Protein AF-A0A7V2N3P4-F1 (afdb_monomer_lite)

Secondary structure (DSSP, 8-state):
--------HHHHHHHHHHHHHHHHHSS--HHHHHHHHT--HHHHHHHHHHHHHTTSS----

Radius of gyration: 11.22 Å; chains: 1; bounding box: 27×28×24 Å

Structure (mmCIF, N/CA/C/O backbone):
data_AF-A0A7V2N3P4-F1
#
_entry.id   AF-A0A7V2N3P4-F1
#
loop_
_atom_site.group_PDB
_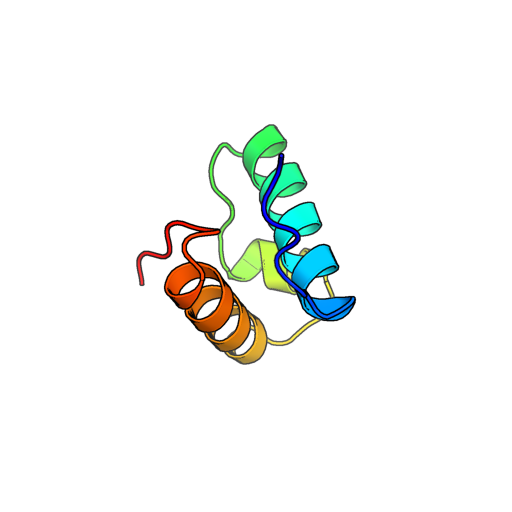atom_site.id
_atom_site.type_symbol
_atom_site.label_atom_id
_atom_site.label_alt_id
_atom_site.label_comp_id
_atom_site.label_asym_id
_atom_site.label_entity_id
_atom_site.label_seq_id
_atom_site.pdbx_PDB_ins_code
_atom_site.Cartn_x
_atom_site.Cartn_y
_atom_site.Cartn_z
_atom_site.occupancy
_atom_site.B_iso_or_equiv
_atom_site.auth_seq_id
_atom_site.auth_comp_id
_atom_site.auth_asym_id
_atom_site.auth_atom_id
_atom_site.pdbx_PDB_model_num
ATOM 1 N N . MET A 1 1 ? 14.235 14.155 14.218 1.00 39.84 1 MET A N 1
ATOM 2 C CA . MET A 1 1 ? 14.177 14.282 12.746 1.00 39.84 1 MET A CA 1
ATOM 3 C C . MET A 1 1 ? 13.594 12.997 12.194 1.00 39.84 1 MET A C 1
ATOM 5 O O . MET A 1 1 ? 14.079 11.938 12.577 1.00 39.84 1 MET A O 1
ATOM 9 N N . ALA A 1 2 ? 12.527 13.071 11.394 1.00 50.38 2 ALA A N 1
ATOM 10 C CA . ALA A 1 2 ? 11.965 11.889 10.748 1.00 50.38 2 ALA A CA 1
ATOM 11 C C . ALA A 1 2 ? 13.049 11.271 9.856 1.00 50.38 2 ALA A C 1
ATOM 13 O O . ALA A 1 2 ? 13.630 11.954 9.015 1.00 50.38 2 ALA A O 1
ATOM 14 N N . ARG A 1 3 ? 13.387 10.009 10.114 1.00 54.19 3 ARG A N 1
ATOM 15 C CA . ARG A 1 3 ? 14.346 9.243 9.321 1.00 54.19 3 ARG A CA 1
ATOM 16 C C . ARG A 1 3 ? 13.762 9.158 7.912 1.00 54.19 3 ARG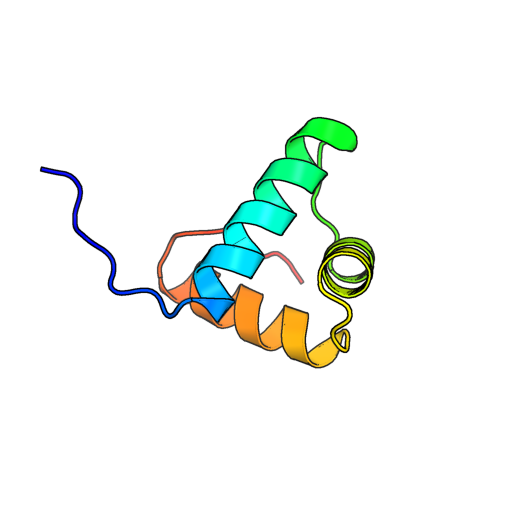 A C 1
ATOM 18 O O . ARG A 1 3 ? 12.733 8.517 7.734 1.00 54.19 3 ARG A O 1
ATOM 25 N N . SER A 1 4 ? 14.357 9.853 6.948 1.00 61.66 4 SER A N 1
ATOM 26 C CA . S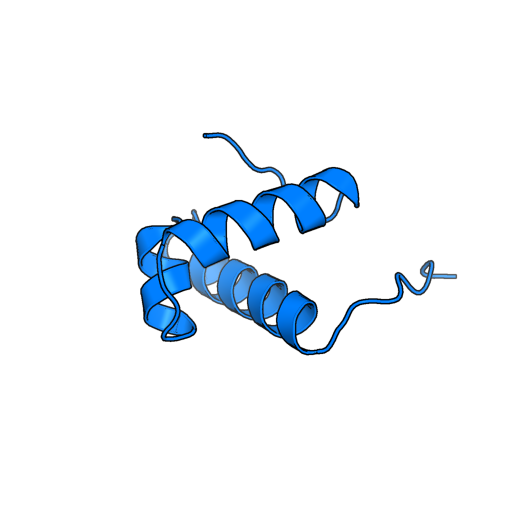ER A 1 4 ? 13.947 9.804 5.546 1.00 61.66 4 SER A CA 1
ATOM 27 C C . SER A 1 4 ? 14.209 8.395 5.023 1.00 61.66 4 SER A C 1
ATOM 29 O O . SER A 1 4 ? 15.313 8.053 4.603 1.00 61.66 4 SER A O 1
ATOM 31 N N . VAL A 1 5 ? 13.205 7.525 5.132 1.00 68.81 5 VAL A N 1
ATOM 32 C CA . VAL A 1 5 ? 13.251 6.209 4.507 1.00 68.81 5 VAL A CA 1
ATOM 33 C C . VAL A 1 5 ? 13.239 6.463 3.008 1.00 68.81 5 VAL A C 1
ATOM 35 O O . VAL A 1 5 ? 12.253 6.960 2.481 1.00 68.81 5 VAL A O 1
ATOM 38 N N . SER A 1 6 ? 14.346 6.168 2.326 1.00 78.25 6 SER A N 1
ATOM 39 C CA . SER A 1 6 ? 14.403 6.246 0.868 1.00 78.25 6 SER A CA 1
ATOM 40 C C . SER A 1 6 ? 13.451 5.195 0.296 1.00 78.25 6 SER A C 1
ATOM 42 O O . SER A 1 6 ? 13.749 3.993 0.297 1.00 78.25 6 SER A O 1
ATOM 44 N N . LEU A 1 7 ? 12.270 5.651 -0.107 1.00 82.56 7 LEU A N 1
ATOM 45 C CA . LEU A 1 7 ? 11.261 4.865 -0.795 1.00 82.56 7 LEU A CA 1
ATOM 46 C C . LEU A 1 7 ? 11.323 5.185 -2.285 1.00 82.56 7 LEU A C 1
ATOM 48 O O . LEU A 1 7 ? 11.692 6.283 -2.694 1.00 82.56 7 LEU A O 1
ATOM 52 N N . THR A 1 8 ? 11.022 4.184 -3.103 1.00 89.56 8 THR A N 1
ATOM 53 C CA . THR A 1 8 ? 10.754 4.419 -4.520 1.00 89.56 8 THR A CA 1
ATOM 54 C C . THR A 1 8 ? 9.352 5.000 -4.645 1.00 89.56 8 THR A C 1
ATOM 56 O O . THR A 1 8 ? 8.494 4.649 -3.836 1.00 89.56 8 THR A O 1
ATOM 59 N N . ALA A 1 9 ? 9.095 5.789 -5.691 1.00 89.50 9 ALA A N 1
ATOM 60 C CA . ALA A 1 9 ? 7.759 6.334 -5.965 1.00 89.50 9 ALA A CA 1
ATOM 61 C C . ALA A 1 9 ? 6.672 5.243 -5.902 1.00 89.50 9 ALA A C 1
ATOM 63 O O . ALA A 1 9 ? 5.675 5.381 -5.208 1.00 89.50 9 ALA A O 1
ATOM 64 N N . SER A 1 10 ? 6.956 4.070 -6.480 1.00 89.62 10 SER A N 1
ATOM 65 C CA . SER A 1 10 ? 6.036 2.932 -6.435 1.00 89.62 10 SER A CA 1
ATOM 66 C C . SER A 1 10 ? 5.694 2.455 -5.018 1.00 89.62 10 SER A C 1
ATOM 68 O O . SER A 1 10 ? 4.583 2.006 -4.788 1.00 89.62 10 SER A O 1
ATOM 70 N N . LEU A 1 11 ? 6.637 2.481 -4.066 1.00 92.25 11 LEU A N 1
ATOM 71 C CA . LEU A 1 11 ? 6.382 2.064 -2.680 1.00 92.25 11 LEU A CA 1
ATOM 72 C C . LEU A 1 11 ? 5.587 3.118 -1.907 1.00 92.25 11 LEU A C 1
ATOM 74 O O . LEU A 1 11 ? 4.840 2.753 -1.001 1.00 92.25 11 LEU A O 1
ATOM 78 N N . GLU A 1 12 ? 5.743 4.392 -2.261 1.00 93.94 12 GLU A N 1
ATOM 79 C CA . GLU A 1 12 ? 4.924 5.480 -1.725 1.00 93.94 12 GLU A CA 1
ATOM 80 C C . GLU A 1 12 ? 3.468 5.321 -2.180 1.00 93.94 12 GLU A C 1
ATOM 82 O O . GLU A 1 12 ? 2.580 5.352 -1.329 1.00 93.94 12 GLU A O 1
ATOM 87 N N . ASP A 1 13 ? 3.232 4.980 -3.454 1.00 94.50 13 ASP A N 1
ATOM 88 C CA . ASP A 1 13 ? 1.889 4.679 -3.978 1.00 94.50 13 ASP A CA 1
ATOM 89 C C . ASP A 1 13 ? 1.208 3.542 -3.191 1.00 94.50 13 ASP A C 1
ATOM 91 O O . ASP A 1 13 ? 0.016 3.598 -2.882 1.00 94.50 13 ASP A O 1
ATOM 95 N N . TYR A 1 14 ? 1.967 2.501 -2.816 1.00 95.12 14 TYR A N 1
ATOM 96 C CA . TYR A 1 14 ? 1.446 1.420 -1.972 1.00 95.12 14 TYR A CA 1
ATOM 97 C C . TYR A 1 14 ? 1.035 1.909 -0.582 1.00 95.12 14 TYR A C 1
ATOM 99 O O . TYR A 1 14 ? -0.011 1.489 -0.088 1.00 95.12 14 TYR A O 1
ATOM 107 N N . LEU A 1 15 ? 1.827 2.773 0.055 1.00 94.62 15 LEU A N 1
ATOM 108 C CA . LEU A 1 15 ? 1.493 3.320 1.374 1.00 94.62 15 LEU A CA 1
ATOM 109 C C . LEU A 1 15 ? 0.263 4.226 1.311 1.00 94.62 15 LEU A C 1
ATOM 111 O O . LEU A 1 15 ? -0.609 4.123 2.172 1.00 94.62 15 LEU A O 1
ATOM 115 N N . GLU A 1 16 ? 0.162 5.063 0.281 1.00 94.81 16 GLU A N 1
ATOM 116 C CA . GLU A 1 16 ? -0.996 5.927 0.065 1.00 94.81 16 GLU A CA 1
ATOM 117 C C . GLU A 1 16 ? -2.269 5.104 -0.181 1.00 94.81 16 GLU A C 1
ATOM 119 O O . GLU A 1 16 ? -3.300 5.341 0.452 1.00 94.81 16 GLU A O 1
ATOM 124 N N . ALA A 1 17 ? -2.192 4.072 -1.027 1.00 94.94 17 ALA A N 1
ATOM 125 C CA . ALA A 1 17 ? -3.315 3.172 -1.274 1.00 94.94 17 ALA A CA 1
ATOM 126 C C . ALA A 1 17 ? -3.767 2.449 0.003 1.00 94.94 17 ALA A C 1
ATOM 128 O O . ALA A 1 17 ? -4.967 2.362 0.266 1.00 94.94 17 ALA A O 1
ATOM 129 N N . ILE A 1 18 ? -2.826 1.955 0.815 1.00 93.88 18 ILE A N 1
ATOM 130 C CA . ILE A 1 18 ? -3.126 1.324 2.107 1.00 93.88 18 ILE A CA 1
ATOM 131 C C . ILE A 1 18 ? -3.829 2.321 3.029 1.00 93.88 18 ILE A C 1
ATOM 133 O O . ILE A 1 18 ? -4.901 2.010 3.541 1.00 93.88 18 ILE A O 1
ATOM 137 N N . PHE A 1 19 ? -3.291 3.533 3.171 1.00 94.44 19 PHE A N 1
ATOM 138 C CA . PHE A 1 19 ? -3.869 4.574 4.017 1.00 94.44 19 PHE A CA 1
ATOM 139 C C . PHE A 1 19 ? -5.301 4.939 3.596 1.00 94.44 19 PHE A C 1
ATOM 141 O O . PHE A 1 19 ? -6.199 5.042 4.435 1.00 94.44 19 PHE A O 1
ATOM 148 N N . HIS A 1 20 ? -5.558 5.097 2.297 1.00 94.56 20 HIS A N 1
ATOM 149 C CA . HIS A 1 20 ? -6.903 5.379 1.794 1.00 94.56 20 HIS A CA 1
ATOM 150 C C . HIS A 1 20 ? -7.878 4.218 2.035 1.00 94.56 20 HIS A C 1
ATOM 152 O O . HIS A 1 20 ? -9.032 4.450 2.402 1.00 94.56 20 HIS A O 1
ATOM 158 N N . LEU A 1 21 ? -7.426 2.973 1.873 1.00 93.38 21 LEU A N 1
ATOM 159 C CA . LEU A 1 21 ? -8.250 1.786 2.111 1.00 93.38 21 LEU A CA 1
ATOM 160 C C . LEU A 1 21 ? -8.555 1.578 3.599 1.00 93.38 21 LEU A C 1
ATOM 162 O O . LEU A 1 21 ? -9.690 1.259 3.947 1.00 93.38 21 LEU A O 1
ATOM 166 N N . GLU A 1 22 ? -7.588 1.805 4.489 1.00 91.12 22 GLU A N 1
ATOM 167 C CA . GLU A 1 22 ? -7.797 1.720 5.938 1.00 91.12 22 GLU A CA 1
ATOM 168 C C . GLU A 1 22 ? -8.782 2.778 6.439 1.00 91.12 22 GLU A C 1
ATOM 170 O O . GLU A 1 22 ? -9.666 2.460 7.235 1.00 91.12 22 GLU A O 1
ATOM 175 N N . ASN A 1 23 ? -8.704 4.007 5.920 1.00 91.00 23 ASN A N 1
ATOM 176 C CA . ASN A 1 23 ? -9.669 5.058 6.255 1.00 91.00 23 ASN A CA 1
ATOM 177 C C . ASN A 1 23 ? -11.101 4.718 5.814 1.00 91.00 23 ASN A C 1
ATOM 179 O O . ASN A 1 23 ? -12.058 5.185 6.430 1.00 91.00 23 ASN A O 1
ATOM 183 N N . LYS A 1 24 ? -11.261 3.910 4.760 1.00 89.00 24 LYS A N 1
ATOM 184 C CA . LYS A 1 24 ? -12.572 3.533 4.224 1.00 89.00 24 LYS A CA 1
ATOM 185 C C . LYS A 1 24 ? -13.155 2.282 4.886 1.00 89.00 24 LYS A C 1
ATOM 187 O O . LYS A 1 24 ? -14.298 2.305 5.330 1.00 89.00 24 LYS A O 1
ATOM 192 N N . ASP A 1 25 ? -12.380 1.202 4.949 1.00 76.56 25 ASP A N 1
ATOM 193 C CA . ASP A 1 25 ? -12.865 -0.148 5.273 1.00 76.56 25 ASP A CA 1
ATOM 194 C C . ASP A 1 25 ? -12.182 -0.755 6.518 1.00 76.56 25 ASP A C 1
ATOM 196 O O . ASP A 1 25 ? -12.323 -1.949 6.791 1.00 76.56 25 ASP A O 1
ATOM 200 N N . LYS A 1 26 ? -11.437 0.056 7.288 1.00 81.06 26 LYS A N 1
ATOM 201 C CA . LYS A 1 26 ? -10.609 -0.313 8.459 1.00 81.06 26 LYS A CA 1
ATOM 202 C C . LYS A 1 26 ? -9.449 -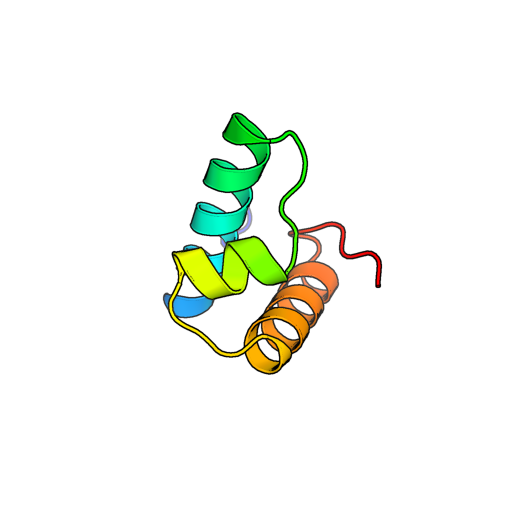1.277 8.186 1.00 81.06 26 LYS A C 1
ATOM 204 O O . LYS A 1 26 ? -8.588 -1.413 9.047 1.00 81.06 26 LYS A O 1
ATOM 209 N N . VAL A 1 27 ? -9.422 -1.955 7.037 1.00 87.50 27 VAL A N 1
ATOM 210 C CA . VAL A 1 27 ? -8.388 -2.934 6.672 1.00 87.50 27 VAL A CA 1
ATOM 211 C C . VAL A 1 27 ? -8.059 -2.821 5.186 1.00 87.50 27 VAL A C 1
ATOM 213 O O . VAL A 1 27 ? -8.938 -2.979 4.338 1.00 87.50 27 VAL A O 1
ATOM 216 N N . ALA A 1 28 ? -6.778 -2.655 4.856 1.00 91.56 28 ALA A N 1
ATOM 217 C CA . ALA A 1 28 ? -6.297 -2.714 3.480 1.00 91.56 28 ALA A CA 1
ATOM 218 C C . ALA A 1 28 ? -6.039 -4.169 3.046 1.00 91.56 28 ALA A C 1
ATOM 220 O O . ALA A 1 28 ? -4.995 -4.754 3.333 1.00 91.56 28 ALA A O 1
ATOM 221 N N . ARG A 1 29 ? -6.990 -4.787 2.334 1.00 92.38 29 ARG A N 1
ATOM 222 C CA . ARG A 1 29 ? -6.810 -6.158 1.820 1.00 92.38 29 ARG A CA 1
ATOM 223 C C . ARG A 1 29 ? -6.015 -6.141 0.519 1.00 92.38 29 ARG A C 1
ATOM 225 O O . ARG A 1 29 ? -6.222 -5.283 -0.336 1.00 92.38 29 ARG A O 1
ATOM 232 N N . SER A 1 30 ? -5.206 -7.173 0.276 1.00 91.81 30 SER A N 1
ATOM 233 C CA . SER A 1 30 ? -4.368 -7.251 -0.934 1.00 91.81 30 SER A CA 1
ATOM 234 C C . SER A 1 30 ? -5.160 -7.205 -2.247 1.00 91.81 30 SER A C 1
ATOM 236 O O . SER A 1 30 ? -4.637 -6.739 -3.255 1.00 91.81 30 SER A O 1
ATOM 238 N N . LYS A 1 31 ? -6.418 -7.675 -2.256 1.00 92.81 31 LYS A N 1
ATOM 239 C CA . LYS A 1 31 ? -7.302 -7.575 -3.433 1.00 92.81 31 LYS A CA 1
ATOM 240 C C . LYS A 1 31 ? -7.692 -6.124 -3.745 1.00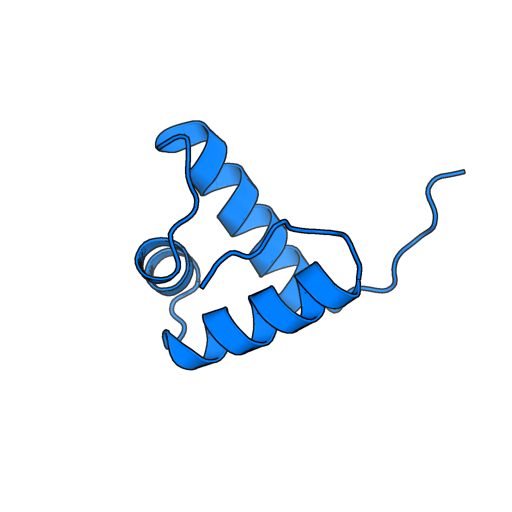 92.81 31 LYS A C 1
ATOM 242 O O . LYS A 1 31 ? -7.803 -5.771 -4.913 1.00 92.81 31 LYS A O 1
ATOM 247 N N . ASP A 1 32 ? -7.877 -5.310 -2.709 1.00 94.00 32 ASP A N 1
ATOM 248 C CA . ASP A 1 32 ? -8.371 -3.942 -2.827 1.00 94.00 32 ASP A CA 1
ATOM 249 C C . ASP A 1 32 ? -7.203 -3.017 -3.190 1.00 94.00 32 ASP A C 1
ATOM 251 O O . ASP A 1 32 ? -7.338 -2.182 -4.077 1.00 94.00 32 ASP A O 1
ATOM 255 N N . ILE A 1 33 ? -6.015 -3.269 -2.624 1.00 94.44 33 ILE A N 1
ATOM 256 C CA . ILE A 1 33 ? -4.759 -2.607 -3.018 1.00 94.44 33 ILE A CA 1
ATOM 257 C C . ILE A 1 33 ? -4.438 -2.889 -4.493 1.00 94.44 33 ILE A C 1
ATOM 259 O O . ILE A 1 33 ? -4.110 -1.973 -5.244 1.00 94.44 33 ILE A O 1
ATOM 263 N N . ALA A 1 34 ? -4.571 -4.149 -4.928 1.00 95.69 34 ALA A N 1
ATOM 264 C CA . ALA A 1 34 ? -4.373 -4.528 -6.328 1.00 95.69 34 ALA A CA 1
ATOM 265 C C . ALA A 1 34 ? -5.316 -3.756 -7.264 1.00 95.69 34 ALA A C 1
ATOM 267 O O . ALA A 1 34 ? -4.880 -3.253 -8.298 1.00 95.69 34 ALA A O 1
ATOM 268 N N . GLY A 1 35 ? -6.591 -3.636 -6.882 1.00 95.62 35 GLY A N 1
ATOM 269 C CA . GLY A 1 35 ? -7.587 -2.874 -7.633 1.00 95.62 35 GLY A CA 1
ATOM 270 C C . GLY A 1 35 ? -7.302 -1.372 -7.659 1.00 95.62 35 GLY A C 1
ATOM 271 O O . GLY A 1 35 ? -7.409 -0.763 -8.717 1.00 95.62 35 GLY A O 1
ATOM 272 N N . ALA A 1 36 ? -6.898 -0.790 -6.527 1.00 93.88 36 ALA A N 1
ATOM 273 C CA . ALA A 1 36 ? -6.603 0.637 -6.410 1.00 93.88 36 ALA A CA 1
ATOM 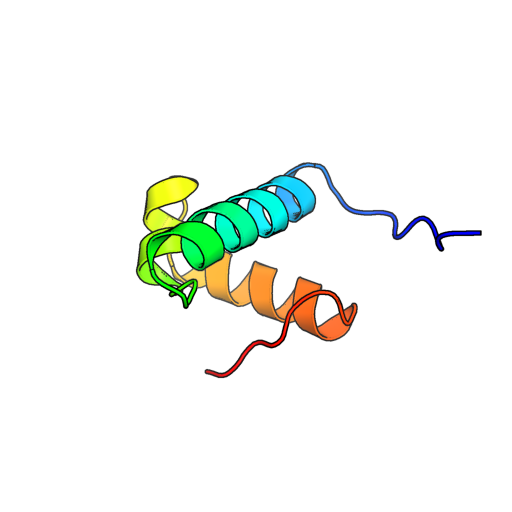274 C C . ALA A 1 36 ? -5.401 1.065 -7.267 1.00 93.88 36 ALA A C 1
ATOM 276 O O . ALA A 1 36 ? -5.435 2.128 -7.878 1.00 93.88 36 ALA A O 1
ATOM 277 N N . LEU A 1 37 ? -4.364 0.225 -7.339 1.00 94.81 37 LEU A N 1
ATOM 278 C CA . LEU A 1 37 ? -3.128 0.518 -8.073 1.00 94.81 37 LEU A CA 1
ATOM 279 C C . LEU A 1 37 ? -3.090 -0.073 -9.492 1.00 94.81 37 LEU A C 1
ATOM 281 O O . LEU A 1 37 ? -2.134 0.159 -10.225 1.00 94.81 37 LEU A O 1
ATOM 285 N N . GLY A 1 38 ? -4.091 -0.867 -9.888 1.00 95.31 38 GLY A N 1
ATOM 286 C CA . GLY A 1 38 ? -4.119 -1.526 -11.200 1.00 95.31 38 GLY A CA 1
ATOM 287 C C . GLY A 1 38 ? -3.015 -2.576 -11.392 1.00 95.31 38 GLY A C 1
ATOM 288 O O . GLY A 1 38 ? -2.565 -2.811 -12.512 1.00 95.31 38 GLY A O 1
ATOM 289 N N . VAL A 1 39 ? -2.561 -3.207 -10.307 1.00 95.06 39 VAL A N 1
ATOM 290 C CA . VAL A 1 39 ? -1.445 -4.168 -10.299 1.00 95.06 39 VAL A CA 1
ATOM 291 C C . VAL A 1 39 ? -1.921 -5.592 -10.024 1.00 95.06 39 VAL A C 1
ATOM 293 O O . VAL A 1 39 ? -2.993 -5.833 -9.471 1.00 95.06 39 VAL A O 1
ATOM 296 N N . ALA A 1 40 ? -1.092 -6.577 -10.367 1.00 94.62 40 ALA A N 1
ATOM 297 C CA . ALA A 1 40 ? -1.385 -7.969 -10.059 1.00 94.62 40 ALA A CA 1
ATOM 298 C C . ALA A 1 40 ? -1.247 -8.257 -8.550 1.00 94.62 40 ALA A C 1
ATOM 300 O O . ALA A 1 40 ? -0.351 -7.748 -7.876 1.00 94.62 40 ALA A O 1
ATOM 301 N N . ARG A 1 41 ? -2.088 -9.154 -8.017 1.00 91.25 41 ARG A N 1
ATOM 302 C CA . ARG A 1 41 ? -2.052 -9.565 -6.597 1.00 91.25 41 ARG A CA 1
ATOM 303 C C . ARG A 1 41 ? -0.669 -10.058 -6.122 1.00 91.25 41 ARG A C 1
ATOM 305 O O . ARG A 1 41 ? -0.287 -9.681 -5.017 1.00 91.25 41 ARG A O 1
ATOM 312 N N . PRO A 1 42 ? 0.115 -10.827 -6.911 1.00 93.25 42 PRO A N 1
ATOM 313 C CA . PRO A 1 42 ? 1.473 -11.209 -6.512 1.00 93.25 42 PRO A CA 1
ATOM 314 C C . PRO A 1 42 ? 2.414 -10.011 -6.314 1.00 93.25 42 PRO A C 1
ATOM 316 O O . PRO A 1 42 ? 3.252 -10.038 -5.413 1.00 93.25 42 PRO A O 1
ATOM 319 N N . SER A 1 43 ? 2.250 -8.942 -7.104 1.00 93.50 43 SER A N 1
ATOM 320 C CA . SER A 1 43 ? 3.028 -7.704 -6.964 1.00 93.50 43 SER A CA 1
ATOM 321 C C . SER A 1 43 ? 2.746 -7.021 -5.630 1.00 93.50 43 SER A C 1
ATOM 323 O O . SER A 1 43 ? 3.678 -6.588 -4.955 1.00 93.50 43 SER A O 1
ATOM 325 N N . VAL A 1 44 ? 1.477 -7.017 -5.204 1.00 94.38 44 VAL A N 1
ATOM 326 C CA . VAL A 1 44 ? 1.072 -6.493 -3.894 1.00 94.38 44 VAL A CA 1
ATOM 327 C C . VAL A 1 44 ? 1.756 -7.264 -2.768 1.00 94.38 44 VAL A C 1
ATOM 329 O O . VAL A 1 44 ? 2.332 -6.654 -1.876 1.00 94.38 44 VAL A O 1
ATOM 332 N N . THR A 1 45 ? 1.761 -8.599 -2.816 1.00 92.88 45 THR A N 1
ATOM 333 C CA . THR A 1 45 ? 2.445 -9.414 -1.798 1.00 92.88 45 THR A CA 1
ATOM 334 C C . THR A 1 45 ? 3.942 -9.105 -1.724 1.00 92.88 45 THR A C 1
ATOM 336 O O . THR A 1 45 ? 4.496 -9.026 -0.628 1.00 92.88 45 THR A O 1
ATOM 339 N N . GLY A 1 46 ? 4.604 -8.907 -2.868 1.00 93.50 46 GLY A N 1
ATOM 340 C CA . GLY A 1 46 ? 6.008 -8.493 -2.911 1.00 93.50 46 GLY A CA 1
ATOM 341 C C . GLY A 1 46 ? 6.231 -7.134 -2.243 1.00 93.50 46 GLY A C 1
ATOM 342 O O . GLY A 1 46 ? 7.067 -7.019 -1.347 1.00 93.50 46 GLY A O 1
ATOM 343 N N . ALA A 1 47 ? 5.431 -6.133 -2.618 1.00 93.69 47 ALA A N 1
ATOM 344 C CA . ALA A 1 47 ? 5.510 -4.787 -2.057 1.00 93.69 47 ALA A CA 1
ATOM 345 C C . ALA A 1 47 ? 5.237 -4.767 -0.545 1.00 93.69 47 ALA A C 1
ATOM 347 O O . ALA A 1 47 ? 6.014 -4.182 0.209 1.00 93.69 47 ALA A O 1
ATOM 348 N N . LEU A 1 48 ? 4.198 -5.470 -0.081 1.00 93.62 48 LEU A N 1
ATOM 349 C CA . LEU A 1 48 ? 3.860 -5.575 1.340 1.00 93.62 48 LEU A CA 1
ATOM 350 C C . LEU A 1 48 ? 4.984 -6.230 2.148 1.00 93.62 48 LEU A C 1
ATOM 352 O O . LEU A 1 48 ? 5.313 -5.747 3.226 1.00 93.62 48 LEU A O 1
ATOM 356 N N . ARG A 1 49 ? 5.646 -7.268 1.617 1.00 93.38 49 ARG A N 1
ATOM 357 C CA . ARG A 1 49 ? 6.832 -7.864 2.259 1.00 93.38 49 ARG A CA 1
ATOM 358 C C . ARG A 1 49 ? 7.991 -6.873 2.361 1.00 93.38 49 ARG A C 1
ATOM 360 O O . ARG A 1 49 ? 8.644 -6.816 3.400 1.00 93.38 49 ARG A O 1
ATOM 367 N N . THR A 1 50 ? 8.247 -6.084 1.317 1.00 92.69 50 THR A N 1
ATOM 368 C CA . THR A 1 50 ? 9.291 -5.048 1.339 1.00 92.69 50 THR A CA 1
ATOM 369 C C . THR A 1 50 ? 8.978 -3.947 2.350 1.00 92.69 50 THR A C 1
ATOM 371 O O . THR A 1 50 ? 9.861 -3.548 3.108 1.00 92.69 50 THR A O 1
ATOM 374 N N . LEU A 1 51 ? 7.734 -3.468 2.390 1.00 92.19 51 LEU A N 1
ATOM 375 C CA . LEU A 1 51 ? 7.287 -2.452 3.343 1.00 92.19 51 LEU A CA 1
ATOM 376 C C . LEU A 1 51 ? 7.317 -2.976 4.787 1.00 92.19 51 LEU A C 1
ATOM 378 O O . LEU A 1 51 ? 7.780 -2.266 5.679 1.00 92.19 51 LEU A O 1
ATOM 382 N N . ALA A 1 52 ? 6.914 -4.229 5.014 1.00 92.56 52 ALA A N 1
ATOM 383 C CA . ALA A 1 52 ? 6.974 -4.876 6.324 1.00 92.56 52 ALA A CA 1
ATOM 384 C C . ALA A 1 52 ? 8.422 -5.057 6.798 1.00 92.56 52 ALA A C 1
ATOM 386 O O . ALA A 1 52 ? 8.746 -4.729 7.935 1.00 92.56 52 ALA A O 1
ATOM 387 N N . GLY A 1 53 ? 9.333 -5.470 5.907 1.00 91.25 53 GLY A N 1
ATOM 388 C CA . GLY A 1 53 ? 10.768 -5.538 6.206 1.00 91.25 53 GLY A CA 1
ATOM 389 C C . GLY A 1 53 ? 11.395 -4.177 6.543 1.00 91.25 53 GLY A C 1
ATOM 390 O O . GLY A 1 53 ? 12.410 -4.122 7.232 1.00 91.25 53 GLY A O 1
ATOM 391 N N . LYS A 1 54 ? 10.782 -3.074 6.095 1.00 90.06 54 LYS A N 1
ATOM 392 C CA . LYS A 1 54 ? 11.155 -1.695 6.453 1.00 90.06 54 LYS A CA 1
ATOM 393 C C . LYS A 1 54 ? 10.434 -1.175 7.708 1.00 90.06 54 LYS A C 1
ATOM 395 O O . LYS A 1 54 ? 10.727 -0.060 8.131 1.00 90.06 54 LYS A O 1
ATOM 400 N N . GLY A 1 55 ? 9.518 -1.949 8.297 1.00 90.12 55 GLY A N 1
ATOM 401 C CA . GLY A 1 55 ? 8.725 -1.560 9.468 1.00 90.12 55 GLY A CA 1
ATOM 402 C C . GLY A 1 55 ? 7.646 -0.512 9.180 1.00 90.12 55 GLY A C 1
ATOM 403 O O . GLY A 1 55 ? 7.255 0.212 10.089 1.00 90.12 55 GLY A O 1
ATOM 404 N N . LEU A 1 56 ? 7.202 -0.392 7.924 1.00 89.81 56 LEU A N 1
ATOM 405 C CA . LEU A 1 56 ? 6.242 0.633 7.493 1.00 89.81 56 LEU A CA 1
ATOM 406 C C . LEU A 1 56 ? 4.792 0.143 7.461 1.00 89.81 56 LEU A C 1
ATOM 408 O O . LEU A 1 56 ? 3.879 0.958 7.485 1.00 89.81 56 LEU A O 1
ATOM 412 N N . VAL A 1 57 ? 4.582 -1.173 7.396 1.00 90.69 57 VAL A N 1
ATOM 413 C CA . VAL A 1 57 ? 3.253 -1.798 7.418 1.00 90.69 57 VAL A CA 1
ATOM 414 C C . VAL A 1 57 ? 3.296 -3.059 8.270 1.00 90.69 57 VAL A C 1
ATOM 416 O O . VAL A 1 57 ? 4.327 -3.735 8.325 1.00 90.69 57 VAL A O 1
ATOM 419 N N . ASN A 1 58 ? 2.168 -3.405 8.887 1.00 88.38 58 ASN A N 1
ATOM 420 C CA . ASN A 1 58 ? 1.976 -4.724 9.476 1.00 88.38 58 ASN A CA 1
ATOM 421 C C . ASN A 1 58 ? 1.322 -5.634 8.431 1.00 88.38 58 ASN A C 1
ATOM 423 O O . ASN A 1 58 ? 0.168 -5.428 8.066 1.00 88.38 58 ASN A O 1
ATOM 427 N N . TYR A 1 59 ? 2.076 -6.601 7.911 1.00 88.38 59 TYR A N 1
ATOM 428 C CA . TYR A 1 59 ? 1.587 -7.531 6.897 1.00 88.38 59 TYR A CA 1
ATOM 429 C C . TYR A 1 59 ? 1.385 -8.918 7.504 1.00 88.38 59 TYR A C 1
ATOM 431 O O . TYR A 1 59 ? 2.357 -9.582 7.867 1.00 88.38 59 TYR A O 1
ATOM 439 N N . GLU A 1 60 ? 0.130 -9.361 7.551 1.00 82.94 60 GLU A N 1
ATOM 440 C CA . GLU A 1 60 ? -0.250 -10.726 7.913 1.00 82.94 60 GLU A CA 1
ATOM 441 C C . GLU A 1 60 ? -0.736 -11.471 6.653 1.00 82.94 60 GLU A C 1
ATOM 443 O O . GLU A 1 60 ? -1.539 -10.912 5.897 1.00 82.94 60 GLU A O 1
ATOM 448 N N . PRO A 1 61 ? -0.201 -12.675 6.366 1.00 74.56 61 PRO A N 1
ATOM 449 C CA . PRO A 1 61 ? -0.574 -13.467 5.194 1.00 74.56 61 PRO A CA 1
ATOM 450 C C . PRO A 1 61 ? -1.965 -14.105 5.285 1.00 74.56 61 PRO A C 1
ATOM 452 O O . PRO A 1 61 ? -2.396 -14.468 6.402 1.00 74.56 61 PRO A O 1
#

Sequence (61 aa):
MARSVSLTASLEDYLEAIFHLENKDKVARSKDIAGALGVARPSVTGALRTLAGKGLVNYEP

Foldseek 3Di:
DPDPDDDDPVLVLLLVQQVVCCVPPVGDDLVSSCVSVVHDSVVSVVSQVVCVVVVNDDDDD

pLDDT: mean 88.23, std 11.27, range [39.84, 95.69]